Protein AF-A0AAU6T1C7-F1 (afdb_monomer_lite)

Sequence (143 aa):
MIAGISRMMYLTGRIYNKSEHRMTLEGILFRMRTGIPWRDLPEEFRDWNTVFRRFNLWSKKGVMRDLIKSRNAQHVIPRKGNSKQGNDDIDWCLYRYRHLVENAFLKVKKYRAVATRYEKLARNYESMVALAFSLMWLPMWVD

pLDDT: mean 84.85, std 10.25, range [44.22, 94.88]

Radius of gyration: 19.6 Å; chains: 1; bounding box: 48×47×45 Å

Secondary structure (DSSP, 8-state):
-HHHHHHHHHHH-SS---TTHHHHHHHHHHHHHH---GGG--TTT--HHHHHHHHHHHHHTTHHHHHHHHTT-----PPPTT-SS-STTS-HHHHHTHHHHHHHHHHHTTSHHHHTT--SSHHHHHHHHHHHHHHHHS-----

Organism: NCBI:txid2920698

InterPro domains:
  IPR025161 Insertion element IS402-like domain [PF13340] (17-67)
  IPR052909 Transposase_6_like [PTHR46637] (6-70)

Foldseek 3Di:
DVVLLVVLCVPPVLDDDDPLVVLLVVQVVVCVVPVDDLCPGDPSRPHSVVSVVVVVSCVLVCVVVSSCVSVVHHDQDADPPPDPDHCPVHDVVVVVCPVVVVVLVVQLCVPVCLVVVPDPDPVVSVVSSVVSVVVVPDPPPPD

Structure (mmCIF, N/CA/C/O backbone):
data_AF-A0AAU6T1C7-F1
#
_entry.id   AF-A0AAU6T1C7-F1
#
loop_
_atom_site.group_PDB
_atom_site.id
_atom_site.type_symbol
_atom_site.label_atom_id
_atom_site.label_alt_id
_atom_site.label_comp_id
_atom_site.label_asym_id
_atom_site.label_entity_id
_atom_site.label_seq_id
_atom_site.pdbx_PDB_ins_code
_atom_site.Cartn_x
_atom_site.Cartn_y
_atom_site.Cartn_z
_atom_site.occupancy
_atom_site.B_iso_or_equiv
_atom_site.auth_seq_id
_atom_site.auth_comp_id
_atom_site.auth_asym_id
_atom_site.auth_atom_id
_atom_site.pdbx_PDB_model_num
ATOM 1 N N . MET A 1 1 ? -16.115 2.170 -3.139 1.00 57.12 1 MET A N 1
ATOM 2 C CA . MET A 1 1 ? -15.257 2.430 -1.956 1.00 57.12 1 MET A CA 1
ATOM 3 C C . MET A 1 1 ? -15.874 3.466 -1.021 1.00 57.12 1 MET A C 1
ATOM 5 O O . MET A 1 1 ? -16.019 3.178 0.160 1.00 57.12 1 MET A O 1
ATOM 9 N N . ILE A 1 2 ? -16.335 4.597 -1.566 1.00 59.66 2 ILE A N 1
ATOM 10 C CA . ILE A 1 2 ? -16.999 5.702 -0.848 1.00 59.66 2 ILE A CA 1
ATOM 11 C C . ILE A 1 2 ? -18.146 5.226 0.055 1.00 59.66 2 ILE A C 1
ATOM 13 O O . ILE A 1 2 ? -18.129 5.528 1.238 1.00 59.66 2 ILE A O 1
ATOM 17 N N . ALA A 1 3 ? -19.057 4.378 -0.440 1.00 64.56 3 ALA A N 1
ATOM 18 C CA . ALA A 1 3 ? -20.157 3.834 0.368 1.00 64.56 3 ALA A CA 1
ATOM 19 C C . ALA A 1 3 ? -19.694 3.059 1.623 1.00 64.56 3 ALA A C 1
ATOM 21 O O . ALA A 1 3 ? -20.361 3.094 2.652 1.00 64.56 3 ALA A O 1
ATOM 22 N N . GLY A 1 4 ? -18.530 2.396 1.561 1.00 68.12 4 GLY A N 1
ATOM 23 C CA . GLY A 1 4 ? -17.950 1.694 2.713 1.00 68.12 4 GLY A CA 1
ATOM 24 C C . GLY A 1 4 ? -17.415 2.664 3.763 1.00 68.12 4 GLY A C 1
ATOM 25 O O . GLY A 1 4 ? -17.641 2.467 4.950 1.00 68.12 4 GLY A O 1
ATOM 26 N N . ILE A 1 5 ? -16.780 3.755 3.325 1.00 67.25 5 ILE A N 1
ATOM 27 C CA . ILE A 1 5 ? -16.317 4.813 4.228 1.00 67.25 5 ILE A CA 1
ATOM 28 C C . ILE A 1 5 ? -17.493 5.586 4.811 1.00 67.25 5 ILE A C 1
ATOM 30 O O . ILE A 1 5 ? -17.516 5.784 6.018 1.00 67.25 5 ILE A O 1
ATOM 34 N N . SER A 1 6 ? -18.493 5.949 4.007 1.00 69.00 6 SER A N 1
ATOM 35 C CA . SER A 1 6 ? -19.715 6.587 4.500 1.00 69.00 6 SER A CA 1
ATOM 36 C C . SER A 1 6 ? -20.406 5.711 5.544 1.00 69.00 6 SER A C 1
ATOM 38 O O . SER A 1 6 ? -20.674 6.181 6.643 1.00 69.00 6 SER A O 1
ATOM 40 N N . ARG A 1 7 ? -20.600 4.411 5.280 1.00 73.50 7 ARG A N 1
ATOM 41 C CA . ARG A 1 7 ? -21.150 3.469 6.270 1.00 73.50 7 ARG A CA 1
ATOM 42 C C . ARG A 1 7 ? -20.297 3.413 7.544 1.00 73.50 7 ARG A C 1
ATOM 44 O O . ARG A 1 7 ? -20.839 3.492 8.640 1.00 73.50 7 ARG A O 1
ATOM 51 N N . MET A 1 8 ? -18.974 3.335 7.417 1.00 71.62 8 MET A N 1
ATOM 52 C CA . MET A 1 8 ? -18.053 3.372 8.558 1.00 71.62 8 MET A CA 1
ATOM 53 C C . MET A 1 8 ? -18.147 4.677 9.363 1.00 71.62 8 MET A C 1
ATOM 55 O O . MET A 1 8 ? -18.079 4.643 10.592 1.00 71.62 8 MET A O 1
ATOM 59 N N . MET A 1 9 ? -18.324 5.816 8.690 1.00 69.88 9 MET A N 1
ATOM 60 C CA . MET A 1 9 ? -18.519 7.129 9.311 1.00 69.88 9 MET A CA 1
ATOM 61 C C . MET A 1 9 ? -19.805 7.164 10.137 1.00 69.88 9 MET A C 1
ATOM 63 O O . MET A 1 9 ? -19.755 7.578 11.293 1.00 69.88 9 MET A O 1
ATOM 67 N N . TYR A 1 10 ? -20.916 6.672 9.576 1.00 68.00 10 TYR A N 1
ATOM 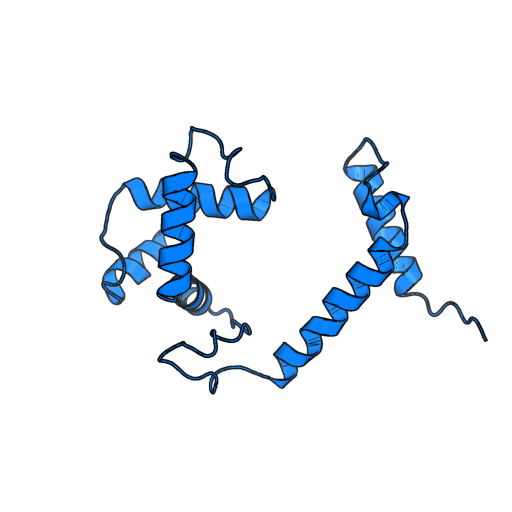68 C CA . TYR A 1 10 ? -22.200 6.607 10.279 1.00 68.00 10 TYR A CA 1
ATOM 69 C C . TYR A 1 10 ? -22.158 5.662 11.485 1.00 68.00 10 TYR A C 1
ATOM 71 O O . TYR A 1 10 ? -22.693 5.996 12.534 1.00 68.00 10 TYR A O 1
ATOM 79 N N . LEU A 1 11 ? -21.497 4.506 11.363 1.00 69.06 11 LEU A N 1
ATOM 80 C CA . LEU A 1 11 ? -21.530 3.469 12.400 1.00 69.06 11 LEU A CA 1
ATOM 81 C C . LEU A 1 11 ? -20.546 3.696 13.551 1.00 69.06 11 LEU A C 1
ATOM 83 O O . LEU A 1 11 ? -20.810 3.260 14.665 1.00 69.06 11 LEU A O 1
ATOM 87 N N . THR A 1 12 ? -19.395 4.331 13.306 1.00 66.94 12 THR A N 1
ATOM 88 C CA . THR A 1 12 ? -18.345 4.429 14.338 1.00 66.94 12 THR A CA 1
ATOM 89 C C . THR A 1 12 ? -18.254 5.782 15.026 1.00 66.94 12 THR A C 1
ATOM 91 O O . THR A 1 12 ? -17.584 5.874 16.053 1.00 66.94 12 THR A O 1
ATOM 94 N N . GLY A 1 13 ? -18.816 6.855 14.452 1.00 66.12 13 GLY A N 1
ATOM 95 C CA . GLY A 1 13 ? -18.664 8.226 14.969 1.00 66.12 13 GLY A CA 1
ATOM 96 C C . GLY A 1 13 ? -17.208 8.728 15.032 1.00 66.12 13 GLY A C 1
ATOM 97 O O . GLY A 1 13 ? -16.933 9.837 15.484 1.00 66.12 13 GLY A O 1
ATOM 98 N N . ARG A 1 14 ? -16.232 7.933 14.565 1.00 65.94 14 ARG A N 1
ATOM 99 C CA . ARG A 1 14 ? -14.790 8.224 14.654 1.00 65.94 14 ARG A CA 1
ATOM 100 C C . ARG A 1 14 ? -14.353 9.338 13.699 1.00 65.94 14 ARG A C 1
ATOM 102 O O . ARG A 1 14 ? -13.248 9.879 13.854 1.00 65.94 14 ARG A O 1
ATOM 109 N N . ILE A 1 15 ? -15.191 9.661 12.716 1.00 65.62 15 ILE A N 1
ATOM 110 C CA . ILE A 1 15 ? -14.937 10.596 11.622 1.00 65.62 15 ILE A CA 1
ATOM 111 C C . ILE A 1 15 ? -16.200 11.440 11.421 1.00 65.62 15 ILE A C 1
ATOM 113 O O . ILE A 1 15 ? -17.281 10.892 11.237 1.00 65.62 15 ILE A O 1
ATOM 117 N N . TYR A 1 16 ? -16.058 12.763 11.449 1.00 66.81 16 TYR A N 1
ATOM 118 C CA . TYR A 1 16 ? -17.148 13.698 11.167 1.00 66.81 16 TYR A CA 1
ATOM 119 C C . TYR A 1 16 ? -17.489 13.687 9.666 1.00 66.81 16 TYR A C 1
ATOM 121 O O . TYR A 1 16 ? -16.586 13.576 8.846 1.00 66.81 16 TYR A O 1
ATOM 129 N N . ASN A 1 17 ? -18.762 13.785 9.282 1.00 62.88 17 ASN A N 1
ATOM 130 C CA . ASN A 1 17 ? -19.166 13.718 7.875 1.00 62.88 17 ASN A CA 1
ATOM 131 C C . ASN A 1 17 ? -18.983 15.085 7.182 1.00 62.88 17 ASN A C 1
ATOM 133 O O . ASN A 1 17 ? -19.809 15.978 7.342 1.00 62.88 17 ASN A O 1
ATOM 137 N N . LYS A 1 18 ? -17.891 15.252 6.421 1.00 67.50 18 LYS A N 1
ATOM 138 C CA . LYS A 1 18 ? -17.679 16.373 5.483 1.00 67.50 18 LYS A CA 1
ATOM 139 C C . LYS A 1 18 ? -17.647 15.866 4.047 1.00 67.50 18 LYS A C 1
ATOM 141 O O . LYS A 1 18 ? -16.989 14.863 3.767 1.00 67.50 18 LYS A O 1
ATOM 146 N N . SER A 1 19 ? -18.242 16.632 3.131 1.00 64.00 19 SER A N 1
ATOM 147 C CA . SER A 1 19 ? -18.159 16.422 1.674 1.00 64.00 19 SER A CA 1
ATOM 148 C C . SER A 1 19 ? -16.710 16.264 1.177 1.00 64.00 19 SER A C 1
ATOM 150 O O . SER A 1 19 ? -16.421 15.468 0.285 1.00 64.00 19 SER A O 1
ATOM 152 N N . GLU A 1 20 ? -15.767 16.936 1.838 1.00 70.81 20 GLU A N 1
ATOM 153 C CA . GLU A 1 20 ? -14.334 16.968 1.522 1.00 70.81 20 GLU A CA 1
ATOM 154 C C . GLU A 1 20 ? -13.568 15.658 1.816 1.00 70.81 20 GLU A C 1
ATOM 156 O O . GLU A 1 20 ? -12.404 15.498 1.426 1.00 70.81 20 GLU A O 1
ATOM 161 N N . HIS A 1 21 ? -14.176 14.700 2.526 1.00 76.56 21 HIS A N 1
ATOM 162 C CA . HIS A 1 21 ? -13.513 13.433 2.852 1.00 76.56 21 HIS A CA 1
ATOM 163 C C . HIS A 1 21 ? -13.314 12.525 1.651 1.00 76.56 21 HIS A C 1
ATOM 165 O O . HIS A 1 21 ? -12.349 11.758 1.644 1.00 76.56 21 HIS A O 1
ATOM 171 N N . ARG A 1 22 ? -14.164 12.655 0.627 1.00 81.00 22 ARG A N 1
ATOM 172 C CA . ARG A 1 22 ? -13.981 11.959 -0.645 1.00 81.00 22 ARG A CA 1
ATOM 173 C C . ARG A 1 22 ? -12.643 12.347 -1.270 1.00 81.00 22 ARG A C 1
ATOM 175 O O . ARG A 1 22 ? -11.808 11.477 -1.454 1.00 81.00 22 ARG A O 1
ATOM 182 N N . MET A 1 23 ? -12.397 13.641 -1.467 1.00 85.19 23 MET A N 1
ATOM 183 C CA . MET A 1 23 ? -11.149 14.148 -2.057 1.00 85.19 23 MET A CA 1
ATOM 184 C C . MET A 1 23 ? -9.911 13.749 -1.254 1.00 85.19 23 MET A C 1
ATOM 186 O O . MET A 1 23 ? -8.888 13.367 -1.811 1.00 85.19 23 MET A O 1
ATOM 190 N N . THR A 1 24 ? -10.024 13.765 0.077 1.00 87.62 24 THR A N 1
ATOM 191 C CA . THR A 1 24 ? -8.930 13.321 0.948 1.00 87.62 24 THR A CA 1
ATOM 192 C C . THR A 1 24 ? -8.631 11.831 0.776 1.00 87.62 24 THR A C 1
ATOM 194 O O . THR A 1 24 ? -7.469 11.443 0.715 1.00 87.62 24 THR A O 1
ATOM 197 N N . LEU A 1 25 ? -9.663 10.985 0.696 1.00 85.44 25 LEU A N 1
ATOM 198 C CA . LEU A 1 25 ? -9.484 9.559 0.443 1.00 85.44 25 LEU A CA 1
ATOM 199 C C . LEU A 1 25 ? -8.892 9.310 -0.944 1.00 85.44 25 LEU A C 1
ATOM 201 O O . LEU A 1 25 ? -7.953 8.530 -1.049 1.00 85.44 25 LEU A O 1
ATOM 205 N N . GLU A 1 26 ? -9.430 9.955 -1.979 1.00 88.38 26 GLU A N 1
ATOM 206 C CA . GLU A 1 26 ? -8.929 9.811 -3.348 1.00 88.38 26 GLU A CA 1
ATOM 207 C C . GLU A 1 26 ? -7.449 10.205 -3.417 1.00 88.38 26 GLU A C 1
ATOM 209 O O . GLU A 1 26 ? -6.653 9.447 -3.959 1.00 88.38 26 GLU A O 1
ATOM 214 N N . GLY A 1 27 ? -7.037 11.285 -2.744 1.00 92.44 27 GLY A N 1
ATOM 215 C CA . GLY A 1 27 ? -5.623 11.658 -2.633 1.00 92.44 27 GLY A CA 1
ATOM 216 C C . GLY A 1 27 ? -4.761 10.601 -1.924 1.00 92.44 27 GLY A C 1
ATOM 217 O O . GLY A 1 27 ? -3.652 10.298 -2.367 1.00 92.44 27 GLY A O 1
ATOM 218 N N . ILE A 1 28 ? -5.269 9.974 -0.854 1.00 91.31 28 ILE A N 1
ATOM 219 C CA . ILE A 1 28 ? -4.582 8.854 -0.180 1.00 91.31 28 ILE A CA 1
ATOM 220 C C . ILE A 1 28 ? -4.437 7.659 -1.130 1.00 91.31 28 ILE A C 1
ATOM 222 O O . ILE A 1 28 ? -3.348 7.095 -1.241 1.00 91.31 28 ILE A O 1
ATOM 226 N N . LEU A 1 29 ? -5.518 7.269 -1.809 1.00 90.00 29 LEU A N 1
ATOM 227 C CA . LEU A 1 29 ? -5.537 6.135 -2.733 1.00 90.00 29 LEU A CA 1
ATOM 228 C C . LEU A 1 29 ? -4.639 6.388 -3.941 1.00 90.00 29 LEU A C 1
ATOM 230 O O . LEU A 1 29 ? -3.894 5.495 -4.341 1.00 90.00 29 LEU A O 1
ATOM 234 N N . PHE A 1 30 ? -4.652 7.608 -4.474 1.00 92.94 30 PHE A N 1
ATOM 235 C CA . PHE A 1 30 ? -3.772 8.033 -5.549 1.00 92.94 30 PHE A CA 1
ATOM 236 C C . PHE A 1 30 ? -2.314 7.869 -5.135 1.00 92.94 30 PHE A C 1
ATOM 238 O O . PHE A 1 30 ? -1.584 7.130 -5.792 1.00 92.94 30 PHE A O 1
ATOM 245 N N . ARG A 1 31 ? -1.916 8.447 -3.992 1.00 94.12 31 ARG A N 1
ATOM 246 C CA . ARG A 1 31 ? -0.560 8.290 -3.451 1.00 94.12 31 ARG A CA 1
ATOM 247 C C . ARG A 1 31 ? -0.195 6.822 -3.242 1.00 94.12 31 ARG A C 1
ATOM 249 O O . ARG A 1 31 ? 0.938 6.432 -3.501 1.00 94.12 31 ARG A O 1
ATOM 256 N N . MET A 1 32 ? -1.116 5.998 -2.736 1.00 90.00 32 MET A N 1
ATOM 257 C CA . MET A 1 32 ? -0.867 4.565 -2.535 1.00 90.00 32 MET A CA 1
ATOM 258 C C . MET A 1 32 ? -0.672 3.816 -3.856 1.00 90.00 32 MET A C 1
ATOM 260 O O . MET A 1 32 ? 0.153 2.910 -3.911 1.00 90.00 32 MET A O 1
ATOM 264 N N . ARG A 1 33 ? -1.406 4.196 -4.906 1.00 89.69 33 ARG A N 1
ATOM 265 C CA . ARG A 1 33 ? -1.329 3.581 -6.234 1.00 89.69 33 ARG A CA 1
ATOM 266 C C . ARG A 1 33 ? -0.067 3.984 -6.992 1.00 89.69 33 ARG A C 1
ATOM 268 O O . ARG A 1 33 ? 0.516 3.152 -7.673 1.00 89.69 33 ARG A O 1
ATOM 275 N N . THR A 1 34 ? 0.330 5.251 -6.904 1.00 90.44 34 THR A N 1
ATOM 276 C CA . THR A 1 34 ? 1.437 5.809 -7.698 1.00 90.44 34 THR A CA 1
ATOM 277 C C . THR A 1 34 ? 2.768 5.819 -6.954 1.00 90.44 34 THR A C 1
ATOM 279 O O . THR A 1 34 ? 3.819 5.862 -7.584 1.00 90.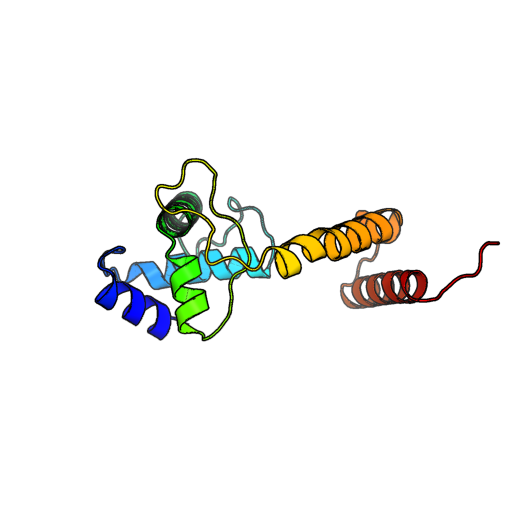44 34 THR A O 1
ATOM 282 N N . GLY A 1 35 ? 2.745 5.777 -5.620 1.00 88.81 35 GLY A N 1
ATOM 283 C CA . GLY A 1 35 ? 3.946 5.817 -4.788 1.00 88.81 35 GLY A CA 1
ATOM 284 C C . GLY A 1 35 ? 4.623 7.187 -4.721 1.00 88.81 35 GLY A C 1
ATOM 285 O O . GLY A 1 35 ? 5.723 7.274 -4.176 1.00 88.81 35 GLY A O 1
ATOM 286 N N . ILE A 1 36 ? 3.989 8.245 -5.238 1.00 89.50 36 ILE A N 1
ATOM 287 C CA . ILE A 1 36 ? 4.570 9.591 -5.223 1.00 89.50 36 ILE A CA 1
ATOM 288 C C . ILE A 1 36 ? 4.827 10.085 -3.786 1.00 89.50 36 ILE A C 1
ATOM 290 O O . ILE A 1 36 ? 4.125 9.682 -2.839 1.00 89.50 36 ILE A O 1
ATOM 294 N N . PRO A 1 37 ? 5.820 10.967 -3.587 1.00 94.44 37 PRO A N 1
ATOM 295 C CA . PRO A 1 37 ? 5.969 11.691 -2.335 1.00 94.44 37 PRO A CA 1
ATOM 296 C C . PRO A 1 37 ? 4.681 12.443 -1.989 1.00 94.44 37 PRO A C 1
ATOM 298 O O . PRO A 1 37 ? 3.995 12.955 -2.867 1.00 94.44 37 PRO A O 1
ATOM 301 N N . TRP A 1 38 ? 4.351 12.546 -0.696 1.00 93.12 38 TRP A N 1
ATOM 302 C CA . TRP A 1 38 ? 3.150 13.276 -0.269 1.00 93.12 38 TRP A CA 1
ATOM 303 C C . TRP A 1 38 ? 3.143 14.717 -0.782 1.00 93.12 38 TRP A C 1
ATOM 305 O O . TRP A 1 38 ? 2.097 15.192 -1.192 1.00 93.12 38 TRP A O 1
ATOM 315 N N . ARG A 1 39 ? 4.305 15.381 -0.788 1.00 93.81 39 ARG A N 1
ATOM 316 C CA . ARG A 1 39 ? 4.465 16.778 -1.221 1.00 93.81 39 ARG A CA 1
ATOM 317 C C . ARG A 1 39 ? 4.126 17.012 -2.693 1.00 93.81 39 ARG A C 1
ATOM 319 O O . ARG A 1 39 ? 3.768 18.130 -3.030 1.00 93.81 39 ARG A O 1
ATOM 326 N N . ASP A 1 40 ? 4.183 15.964 -3.509 1.00 94.88 40 ASP A N 1
ATOM 327 C CA . ASP A 1 40 ? 3.957 16.037 -4.954 1.00 94.88 40 ASP A CA 1
ATOM 328 C C . ASP A 1 40 ? 2.526 15.616 -5.323 1.00 94.88 40 ASP A C 1
ATOM 330 O O . ASP A 1 40 ? 2.228 15.308 -6.478 1.00 94.88 40 ASP A O 1
ATOM 334 N N . LEU A 1 41 ? 1.632 15.522 -4.331 1.00 94.62 41 LEU A N 1
ATOM 335 C CA . LEU A 1 41 ? 0.239 15.167 -4.556 1.00 94.62 41 LEU A CA 1
ATOM 336 C C . LEU A 1 41 ? -0.441 16.240 -5.429 1.00 94.62 41 LEU A C 1
ATOM 338 O O . LEU A 1 41 ? -0.351 17.418 -5.084 1.00 94.62 41 LEU A O 1
ATOM 342 N N . PRO A 1 42 ? -1.154 15.853 -6.506 1.00 93.81 42 PRO A N 1
ATOM 343 C CA . PRO A 1 42 ? -1.873 16.798 -7.353 1.00 93.81 42 PRO A CA 1
ATOM 344 C C . PRO A 1 42 ? -2.833 17.699 -6.567 1.00 93.81 42 PRO A C 1
ATOM 346 O O . PRO A 1 42 ? -3.577 17.228 -5.700 1.00 93.81 42 PRO A O 1
ATOM 349 N N . GLU A 1 43 ? -2.845 18.989 -6.909 1.00 89.25 43 GLU A N 1
ATOM 350 C CA . GLU A 1 43 ? -3.668 20.008 -6.238 1.00 89.25 43 GLU A CA 1
ATOM 351 C C . GLU A 1 43 ? -5.172 19.754 -6.385 1.00 89.25 43 GLU A C 1
ATOM 353 O O . GLU A 1 43 ? -5.950 20.167 -5.525 1.00 89.25 43 GLU A O 1
ATOM 358 N N . GLU A 1 44 ? -5.576 19.006 -7.420 1.00 89.75 44 GLU A N 1
ATOM 359 C CA . GLU A 1 44 ? -6.960 18.576 -7.636 1.00 89.75 44 GLU A CA 1
ATOM 360 C C . GLU A 1 44 ? -7.539 17.826 -6.436 1.00 89.75 44 GLU A C 1
ATOM 362 O O . GLU A 1 44 ? -8.744 17.888 -6.237 1.00 89.75 44 GLU A O 1
ATOM 367 N N . PHE A 1 45 ? -6.718 17.148 -5.620 1.00 87.19 45 PHE A N 1
ATOM 368 C CA . PHE A 1 45 ? -7.188 16.455 -4.424 1.00 87.19 45 PHE A CA 1
ATOM 369 C C . PHE A 1 45 ? -7.457 17.445 -3.283 1.00 87.19 45 PHE A C 1
ATOM 371 O O . PHE A 1 45 ? -8.582 17.897 -3.081 1.00 87.19 45 PHE A O 1
ATOM 378 N N . ARG A 1 46 ? -6.430 17.736 -2.483 1.00 85.12 46 ARG A N 1
ATOM 379 C CA . ARG A 1 46 ? -6.363 18.786 -1.457 1.00 85.12 46 ARG A CA 1
ATOM 380 C C . ARG A 1 46 ? -4.885 19.058 -1.197 1.00 85.12 46 ARG A C 1
ATOM 382 O O . ARG A 1 46 ? -4.037 18.240 -1.548 1.00 85.12 46 ARG A O 1
ATOM 389 N N . ASP A 1 47 ? -4.610 20.127 -0.453 1.00 91.12 47 ASP A N 1
ATOM 390 C CA . ASP A 1 47 ? -3.304 20.350 0.165 1.00 91.12 47 ASP A CA 1
ATOM 391 C C . ASP A 1 47 ? -2.752 19.054 0.792 1.00 91.12 47 ASP A C 1
ATOM 393 O O . ASP A 1 47 ? -3.399 18.405 1.634 1.00 91.12 47 ASP A O 1
ATOM 397 N N . TRP A 1 48 ? -1.544 18.683 0.367 1.00 93.38 48 TRP A N 1
ATOM 398 C CA . TRP A 1 48 ? -0.905 17.423 0.724 1.00 93.38 48 TRP A CA 1
ATOM 399 C C . TRP A 1 48 ? -0.790 17.233 2.236 1.00 93.38 48 TRP A C 1
ATOM 401 O O . TRP A 1 48 ? -0.941 16.115 2.739 1.00 93.38 48 TRP A O 1
ATOM 411 N N . ASN A 1 49 ? -0.541 18.316 2.981 1.00 92.62 49 ASN A N 1
ATOM 412 C CA . ASN A 1 49 ? -0.348 18.261 4.423 1.00 92.62 49 ASN A CA 1
ATOM 413 C C . ASN A 1 49 ? -1.663 17.879 5.100 1.00 92.62 49 ASN A C 1
ATOM 415 O O . ASN A 1 49 ? -1.707 17.038 6.002 1.00 92.62 49 ASN A O 1
ATOM 419 N N . THR A 1 50 ? -2.773 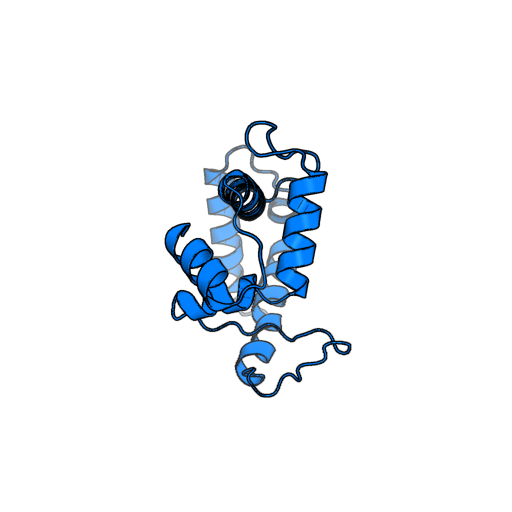18.414 4.602 1.00 90.31 50 THR A N 1
ATOM 420 C CA . THR A 1 50 ? -4.098 18.033 5.076 1.00 90.31 50 THR A CA 1
ATOM 421 C C . THR A 1 50 ? -4.428 16.572 4.775 1.00 90.31 50 THR A C 1
ATOM 423 O O . THR A 1 50 ? -4.937 15.870 5.660 1.00 90.31 50 THR A O 1
ATOM 426 N N . VAL A 1 51 ? -4.112 16.089 3.569 1.00 90.81 51 VAL A N 1
ATOM 427 C CA . VAL A 1 51 ? -4.320 14.681 3.187 1.00 90.81 51 VAL A CA 1
ATOM 428 C C . VAL A 1 51 ? -3.498 13.751 4.080 1.00 90.81 51 VAL A C 1
ATOM 430 O O . VAL A 1 51 ? -4.043 12.828 4.691 1.00 90.81 51 VAL A O 1
ATOM 433 N N . PHE A 1 52 ? -2.210 14.046 4.250 1.00 92.25 52 PHE A N 1
ATOM 434 C CA . PHE A 1 52 ? -1.296 13.286 5.098 1.00 92.25 52 PHE A CA 1
ATOM 435 C C . PHE A 1 52 ? -1.720 13.280 6.573 1.00 92.25 52 PHE A C 1
ATOM 437 O O . PHE A 1 52 ? -1.784 12.222 7.207 1.00 92.25 52 PHE A O 1
ATOM 444 N N . ARG A 1 53 ? -2.068 14.442 7.141 1.00 91.38 53 ARG A N 1
ATOM 445 C CA . ARG A 1 53 ? -2.559 14.538 8.526 1.00 91.38 53 ARG A CA 1
ATOM 446 C C . ARG A 1 53 ? -3.816 13.703 8.725 1.00 91.38 53 ARG A C 1
ATOM 448 O O . ARG A 1 53 ? -3.950 13.033 9.752 1.00 91.38 53 ARG A O 1
ATOM 455 N N . ARG A 1 54 ? -4.730 13.717 7.750 1.00 88.69 54 ARG A N 1
ATOM 456 C CA . ARG A 1 54 ? -5.955 12.914 7.807 1.00 88.69 54 ARG A CA 1
ATOM 457 C C . ARG A 1 54 ? -5.646 11.424 7.729 1.00 88.69 54 ARG A C 1
ATOM 459 O O . ARG A 1 54 ? -6.165 10.678 8.555 1.00 88.69 54 ARG A O 1
ATOM 466 N N . PHE A 1 55 ? -4.768 11.012 6.815 1.00 89.31 55 PHE A N 1
ATOM 467 C CA . PHE A 1 55 ? -4.288 9.634 6.719 1.00 89.31 55 PHE A CA 1
ATOM 468 C C . PHE A 1 55 ? -3.709 9.141 8.051 1.00 89.31 55 PHE A C 1
ATOM 470 O O . PHE A 1 55 ? -4.146 8.114 8.573 1.00 89.31 55 PHE A O 1
ATOM 477 N N . ASN A 1 56 ? -2.793 9.904 8.655 1.00 89.19 56 ASN A N 1
ATOM 478 C CA . ASN A 1 56 ? -2.192 9.551 9.942 1.00 89.19 56 ASN A CA 1
ATOM 479 C C . ASN A 1 56 ? -3.231 9.436 11.058 1.00 89.19 56 ASN A C 1
ATOM 481 O O . ASN A 1 56 ? -3.195 8.490 11.847 1.00 89.19 56 ASN A O 1
ATOM 485 N N . LEU A 1 57 ? -4.177 10.376 11.118 1.00 87.00 57 LEU A N 1
ATOM 486 C CA . LEU A 1 57 ? -5.256 10.347 12.100 1.00 87.00 57 LEU A CA 1
ATOM 487 C C . LEU A 1 57 ? -6.140 9.105 11.929 1.00 87.00 57 LEU A C 1
ATOM 489 O O . LEU A 1 57 ? -6.452 8.433 12.911 1.00 87.00 57 LEU A O 1
ATOM 493 N N . TRP A 1 58 ? -6.543 8.792 10.699 1.00 87.31 58 TRP A N 1
ATOM 494 C CA . TRP A 1 58 ? -7.392 7.641 10.384 1.00 87.31 58 TRP A CA 1
ATOM 495 C C . TRP A 1 58 ? -6.687 6.314 10.646 1.00 87.31 58 TRP A C 1
ATOM 497 O O . TRP A 1 58 ? -7.289 5.408 11.223 1.00 87.31 58 TRP A O 1
ATOM 507 N N . SER A 1 59 ? -5.399 6.224 10.315 1.00 86.06 59 SER A N 1
ATOM 508 C CA . SER A 1 59 ? -4.555 5.080 10.657 1.00 86.06 59 SER A CA 1
ATOM 509 C C . SER A 1 59 ? -4.476 4.884 12.176 1.00 86.06 59 SER A C 1
ATOM 511 O O . SER A 1 59 ? -4.750 3.791 12.673 1.00 86.06 59 SER A O 1
ATOM 513 N N . LYS A 1 60 ? -4.233 5.962 12.940 1.00 83.44 60 LYS A N 1
ATOM 514 C CA . LYS A 1 60 ? -4.197 5.925 14.414 1.00 83.44 60 LYS A CA 1
ATOM 515 C C . LYS A 1 60 ? -5.540 5.521 15.031 1.00 83.44 60 LYS A C 1
ATOM 517 O O . LYS A 1 60 ? -5.556 4.817 16.033 1.00 83.44 60 LYS A O 1
ATOM 522 N N . LYS A 1 61 ? -6.658 5.951 14.440 1.00 84.00 61 LYS A N 1
ATOM 523 C CA . LYS A 1 61 ? -8.018 5.600 14.886 1.00 84.00 61 LYS A CA 1
ATOM 524 C C . LYS A 1 61 ? -8.487 4.209 14.431 1.00 84.00 61 LYS A C 1
ATOM 526 O O . LYS A 1 61 ? -9.603 3.831 14.765 1.00 84.00 61 LYS A O 1
ATOM 531 N N . GLY A 1 62 ? -7.685 3.470 13.659 1.00 84.69 62 GLY A N 1
ATOM 532 C CA . GLY A 1 62 ? -8.054 2.142 13.154 1.00 84.69 62 GLY A CA 1
ATOM 533 C C . GLY A 1 62 ? -9.051 2.148 11.990 1.00 84.69 62 GLY A C 1
ATOM 534 O O . GLY A 1 62 ? -9.451 1.082 11.540 1.00 84.69 62 GLY A O 1
ATOM 535 N N . VAL A 1 63 ? -9.391 3.317 11.437 1.00 85.12 63 VAL A N 1
ATOM 536 C CA . VAL A 1 63 ? -10.388 3.473 10.359 1.00 85.12 63 VAL A CA 1
ATOM 537 C C . VAL A 1 63 ? -10.059 2.604 9.147 1.00 85.12 63 VAL A C 1
ATOM 539 O O . VAL A 1 63 ? -10.942 1.979 8.569 1.00 85.12 63 VAL A O 1
ATOM 542 N N . MET A 1 64 ? -8.780 2.539 8.767 1.00 83.38 64 MET A N 1
ATOM 543 C CA . MET A 1 64 ? -8.344 1.725 7.628 1.00 83.38 64 MET A CA 1
ATOM 544 C C . MET A 1 64 ? -8.581 0.233 7.877 1.00 83.38 64 MET A C 1
ATOM 546 O O . MET A 1 64 ? -8.966 -0.487 6.963 1.00 83.38 64 MET A O 1
ATOM 550 N N . ARG A 1 65 ? -8.394 -0.230 9.119 1.00 86.19 65 ARG A N 1
ATOM 551 C CA . ARG A 1 65 ? -8.628 -1.629 9.505 1.00 86.19 65 ARG A CA 1
ATOM 552 C C . ARG A 1 65 ? -10.107 -1.957 9.422 1.00 86.19 65 ARG A C 1
ATOM 554 O O . ARG A 1 65 ? -10.472 -2.972 8.844 1.00 86.19 65 ARG A O 1
ATOM 561 N N . ASP A 1 66 ? -10.945 -1.065 9.934 1.00 85.06 66 ASP A N 1
ATOM 562 C CA . ASP A 1 66 ? -12.390 -1.240 9.877 1.00 85.06 66 ASP A CA 1
ATOM 563 C C . ASP A 1 66 ? -12.904 -1.229 8.426 1.00 85.06 66 ASP A C 1
ATOM 565 O O . ASP A 1 66 ? -13.768 -2.024 8.063 1.00 85.06 66 ASP A O 1
ATOM 569 N N . LEU A 1 67 ? -12.326 -0.387 7.560 1.00 82.94 67 LEU A N 1
ATOM 570 C CA . LEU A 1 67 ? -12.642 -0.381 6.132 1.00 82.94 67 LEU A CA 1
ATOM 571 C C . LEU A 1 67 ? -12.281 -1.717 5.470 1.00 82.94 67 LEU A C 1
ATOM 573 O O . LEU A 1 67 ? -13.090 -2.250 4.715 1.00 82.94 67 LEU A O 1
ATOM 577 N N . ILE A 1 68 ? -11.106 -2.276 5.768 1.00 85.56 68 ILE A N 1
ATOM 578 C CA . ILE A 1 68 ? -10.680 -3.592 5.264 1.00 85.56 68 ILE A CA 1
ATOM 579 C C . ILE A 1 68 ? -11.641 -4.687 5.756 1.00 85.56 68 ILE A C 1
ATOM 581 O O . ILE A 1 68 ? -12.150 -5.458 4.942 1.00 85.56 68 ILE A O 1
ATOM 585 N N . LYS A 1 69 ? -11.999 -4.677 7.049 1.00 85.88 69 LYS A N 1
ATOM 586 C CA . LYS A 1 69 ? -13.003 -5.591 7.622 1.00 85.88 69 LYS A CA 1
ATOM 587 C C . LYS A 1 69 ? -14.364 -5.457 6.928 1.00 85.88 69 LYS A C 1
ATOM 589 O O . LYS A 1 69 ? -14.982 -6.462 6.601 1.00 85.88 69 LYS A O 1
ATOM 594 N N . SER A 1 70 ? -14.802 -4.233 6.613 1.00 84.62 70 SER A N 1
ATOM 595 C CA . SER A 1 70 ? -16.062 -3.980 5.889 1.00 84.62 70 SER A CA 1
ATOM 596 C C . SER A 1 70 ? -16.080 -4.559 4.468 1.00 84.62 70 SER A C 1
ATOM 598 O O . SER A 1 70 ? -17.143 -4.745 3.881 1.00 84.62 70 SER A O 1
ATOM 600 N N . ARG A 1 71 ? -14.898 -4.825 3.901 1.00 83.62 71 ARG A N 1
ATOM 601 C CA . ARG A 1 71 ? -14.705 -5.468 2.596 1.00 83.62 71 ARG A CA 1
ATOM 602 C C . ARG A 1 71 ? -14.489 -6.972 2.702 1.00 83.62 71 ARG A C 1
ATOM 604 O O . ARG A 1 71 ? -14.078 -7.579 1.721 1.00 83.62 71 ARG A O 1
ATOM 611 N N . ASN A 1 72 ? -14.778 -7.549 3.867 1.00 86.44 72 ASN A N 1
ATOM 612 C CA . ASN A 1 72 ? -14.584 -8.961 4.162 1.00 86.44 72 ASN A CA 1
ATOM 613 C C . ASN A 1 72 ? -13.129 -9.426 3.960 1.00 86.44 72 ASN A C 1
ATOM 615 O O . ASN A 1 72 ? -12.871 -1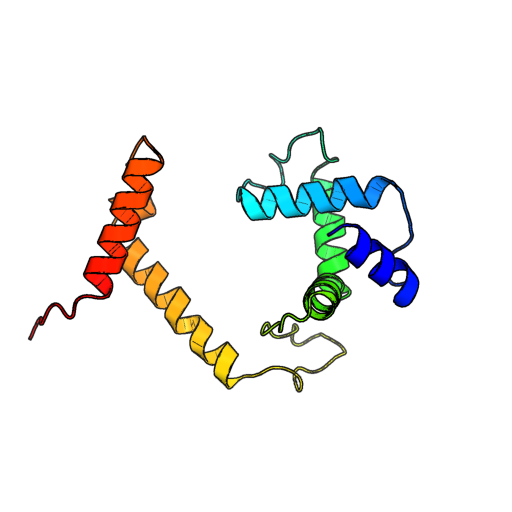0.581 3.636 1.00 86.44 72 ASN A O 1
ATOM 619 N N . ALA A 1 73 ? -12.172 -8.508 4.122 1.00 88.25 73 ALA A N 1
ATOM 620 C CA . ALA A 1 73 ? -10.751 -8.797 4.039 1.00 88.25 73 ALA A CA 1
ATOM 621 C C . ALA A 1 73 ? -10.144 -8.850 5.446 1.00 88.25 73 ALA A C 1
ATOM 623 O O . ALA A 1 73 ? -10.530 -8.094 6.344 1.00 88.25 73 ALA A O 1
ATOM 624 N N . GLN A 1 74 ? -9.172 -9.742 5.631 1.00 85.94 74 GLN A N 1
ATOM 625 C CA . GLN A 1 74 ? -8.427 -9.872 6.878 1.00 85.94 74 GLN A CA 1
ATOM 626 C C . GLN A 1 74 ? -7.180 -8.994 6.842 1.00 85.94 74 GLN A C 1
ATOM 628 O O . GLN A 1 74 ? -6.494 -8.882 5.827 1.00 85.94 74 GLN A O 1
ATOM 633 N N . HIS A 1 75 ? -6.891 -8.351 7.967 1.00 88.88 75 HIS A N 1
ATOM 634 C CA . HIS A 1 75 ? -5.748 -7.460 8.105 1.00 88.88 75 HIS A CA 1
ATOM 635 C C . HIS A 1 75 ? -4.764 -8.049 9.120 1.00 88.88 75 HIS A C 1
ATOM 637 O O . HIS A 1 75 ? -5.067 -8.162 10.302 1.00 88.88 75 HIS A O 1
ATOM 643 N N . VAL A 1 76 ? -3.568 -8.414 8.663 1.00 90.44 76 VAL A N 1
ATOM 644 C CA . VAL A 1 76 ? -2.550 -9.073 9.498 1.00 90.44 76 VAL A CA 1
ATOM 645 C C . VAL A 1 76 ? -1.379 -8.119 9.701 1.00 90.44 76 VAL A C 1
ATOM 647 O O . VAL A 1 76 ? -0.276 -8.309 9.203 1.00 90.44 76 VAL A O 1
ATOM 650 N N . ILE A 1 77 ? -1.658 -6.998 10.362 1.00 88.50 77 ILE A N 1
ATOM 651 C CA . ILE A 1 77 ? -0.657 -5.969 10.664 1.00 88.50 77 ILE A CA 1
ATOM 652 C C . ILE A 1 77 ? -0.743 -5.679 12.161 1.00 88.50 77 ILE A C 1
ATOM 654 O O . ILE A 1 77 ? -1.763 -5.137 12.591 1.00 88.50 77 ILE A O 1
ATOM 658 N N . PRO A 1 78 ? 0.285 -5.973 12.968 1.00 90.19 78 PRO A N 1
ATOM 659 C CA . PRO A 1 78 ? 0.302 -5.653 14.389 1.00 90.19 78 PRO A CA 1
ATOM 660 C C . PRO A 1 78 ? -0.005 -4.190 14.687 1.00 90.19 78 PRO A C 1
ATOM 662 O O . PRO A 1 78 ? 0.367 -3.273 13.946 1.00 90.19 78 PRO A O 1
ATOM 665 N N . ARG A 1 79 ? -0.739 -3.958 15.775 1.00 88.25 79 ARG A N 1
ATOM 666 C CA . ARG A 1 79 ? -0.881 -2.627 16.365 1.00 88.25 79 ARG A CA 1
ATOM 667 C C . ARG A 1 79 ? 0.423 -2.269 17.080 1.00 88.25 79 ARG A C 1
ATOM 669 O O . ARG A 1 79 ? 1.182 -3.147 17.489 1.00 88.25 79 ARG A O 1
ATOM 676 N N . LYS A 1 80 ? 0.697 -0.967 17.211 1.00 84.81 80 LYS A N 1
ATOM 677 C CA . LYS A 1 80 ? 1.866 -0.483 17.964 1.00 84.81 80 LYS A CA 1
ATOM 678 C C . LYS A 1 80 ? 1.764 -0.927 19.423 1.00 84.81 80 LYS A C 1
ATOM 680 O O . LYS A 1 80 ? 0.662 -0.963 19.959 1.00 84.81 80 LYS A O 1
ATOM 685 N N . GLY A 1 81 ? 2.901 -1.171 20.076 1.00 82.62 81 GLY A N 1
ATOM 686 C CA . GLY A 1 81 ? 2.931 -1.608 21.479 1.00 82.62 81 GLY A CA 1
ATOM 687 C C . GLY A 1 81 ? 2.273 -0.635 22.467 1.00 82.62 81 GLY A C 1
ATOM 688 O O . GLY A 1 81 ? 1.805 -1.056 23.511 1.00 82.62 81 GLY A O 1
ATOM 689 N N . ASN A 1 82 ? 2.159 0.652 22.117 1.00 84.75 82 ASN A N 1
ATOM 690 C CA . ASN A 1 82 ? 1.456 1.664 22.917 1.00 84.75 82 ASN A CA 1
ATOM 691 C C . ASN A 1 82 ? -0.048 1.800 22.590 1.00 84.75 82 ASN A C 1
ATOM 693 O O . ASN A 1 82 ? -0.694 2.765 23.002 1.00 84.75 82 ASN A O 1
ATOM 697 N N . SER A 1 83 ? -0.607 0.887 21.794 1.00 83.75 83 SER A N 1
ATOM 698 C CA . SER A 1 83 ? -2.042 0.812 21.523 1.00 83.75 83 SER A CA 1
ATOM 699 C C . SER A 1 83 ? -2.794 0.331 22.763 1.00 83.75 83 SER A C 1
ATOM 701 O O . SER A 1 83 ? -2.383 -0.628 23.402 1.00 83.75 83 SER A O 1
ATOM 703 N N . LYS A 1 84 ? -3.952 0.938 23.054 1.00 84.06 84 LYS A N 1
ATOM 704 C CA . LYS A 1 84 ? -4.860 0.462 24.116 1.00 84.06 84 LYS A CA 1
ATOM 705 C C . LYS A 1 84 ? -5.441 -0.925 23.824 1.00 84.06 84 LYS A C 1
ATOM 707 O O . LYS A 1 84 ? -5.854 -1.622 24.737 1.00 84.06 84 LYS A O 1
ATOM 712 N N . GLN A 1 85 ? -5.522 -1.289 22.546 1.00 82.88 85 GLN A N 1
ATOM 713 C CA . GLN A 1 85 ? -6.038 -2.576 22.096 1.00 82.88 85 GLN A CA 1
ATOM 714 C C . GLN A 1 85 ? -4.866 -3.514 21.784 1.00 82.88 85 GLN A C 1
ATOM 716 O O . GLN A 1 85 ? -4.002 -3.129 20.986 1.00 82.88 85 GLN A O 1
ATOM 721 N N . GLY A 1 86 ? -4.868 -4.707 22.400 1.00 85.75 86 GLY A N 1
ATOM 722 C CA . GLY A 1 86 ? -3.872 -5.784 22.238 1.00 85.75 86 GLY A CA 1
ATOM 723 C C . GLY A 1 86 ? -3.848 -6.384 20.831 1.00 85.75 86 GLY A C 1
ATOM 724 O O . GLY A 1 86 ? -4.502 -5.845 19.950 1.00 85.75 86 GLY A O 1
ATOM 725 N N . ASN A 1 87 ? -3.106 -7.464 20.577 1.00 89.62 87 ASN A N 1
ATOM 726 C CA . ASN A 1 87 ? -2.927 -8.056 19.234 1.00 89.62 87 ASN A CA 1
ATOM 727 C C . ASN A 1 87 ? -3.442 -9.508 19.141 1.00 89.62 87 ASN A C 1
ATOM 729 O O . ASN A 1 87 ? -2.962 -10.280 18.315 1.00 89.62 87 ASN A O 1
ATOM 733 N N . ASP A 1 88 ? -4.408 -9.877 19.981 1.00 87.94 88 ASP A N 1
ATOM 734 C CA . ASP A 1 88 ? -4.888 -11.262 20.109 1.00 87.94 88 ASP A CA 1
ATOM 735 C C . ASP A 1 88 ? -5.708 -11.731 18.891 1.00 87.94 88 ASP A C 1
ATOM 737 O O . ASP A 1 88 ? -5.811 -12.921 18.627 1.00 87.94 88 ASP A O 1
ATOM 741 N N . ASP A 1 89 ? -6.256 -10.794 18.108 1.00 87.38 89 ASP A N 1
ATOM 742 C CA . ASP A 1 89 ? -7.003 -11.044 16.864 1.00 87.38 89 ASP A CA 1
ATOM 743 C C . ASP A 1 89 ? -6.104 -11.274 15.635 1.00 87.38 89 ASP A C 1
ATOM 745 O O . ASP A 1 89 ? -6.614 -11.395 14.521 1.00 87.38 89 ASP A O 1
ATOM 749 N N . ILE A 1 90 ? -4.778 -11.263 15.796 1.00 89.06 90 ILE A N 1
ATOM 750 C CA . ILE A 1 90 ? -3.829 -11.327 14.681 1.00 89.06 90 ILE A CA 1
ATOM 751 C C . ILE A 1 90 ? -3.310 -12.747 14.508 1.00 89.06 90 ILE A C 1
ATOM 753 O O . ILE A 1 90 ? -2.755 -13.341 15.428 1.00 89.06 90 ILE A O 1
ATOM 757 N N . ASP A 1 91 ? -3.406 -13.250 13.280 1.00 92.19 91 ASP A N 1
ATOM 758 C CA . ASP A 1 91 ? -2.740 -14.484 12.881 1.00 92.19 91 ASP A CA 1
ATOM 759 C C . ASP A 1 91 ? -1.219 -14.263 12.806 1.00 92.19 91 ASP A C 1
ATOM 761 O O . ASP A 1 91 ? -0.666 -13.767 11.817 1.00 92.19 91 ASP A O 1
ATOM 765 N N . TRP A 1 92 ? -0.532 -14.612 13.893 1.00 92.69 92 TRP A N 1
ATOM 766 C CA . TRP A 1 92 ? 0.921 -14.518 13.996 1.00 92.69 92 TRP A CA 1
ATOM 767 C C . TRP A 1 92 ? 1.650 -15.484 13.060 1.00 92.69 92 TRP A C 1
ATOM 769 O O . TRP A 1 92 ? 2.748 -15.158 12.603 1.00 92.69 92 TRP A O 1
ATOM 779 N N . CYS A 1 93 ? 1.052 -16.635 12.734 1.00 92.12 93 CYS A N 1
ATOM 780 C CA . CYS A 1 93 ? 1.612 -17.574 11.766 1.00 92.12 93 CYS A CA 1
ATOM 781 C C . CYS A 1 93 ? 1.639 -16.936 10.375 1.00 92.12 93 CYS A C 1
ATOM 783 O O . CYS A 1 93 ? 2.676 -16.957 9.713 1.00 92.12 93 CYS A O 1
ATOM 785 N N . LEU A 1 94 ? 0.553 -16.277 9.969 1.00 91.94 94 LEU A N 1
ATOM 786 C CA . LEU A 1 94 ? 0.506 -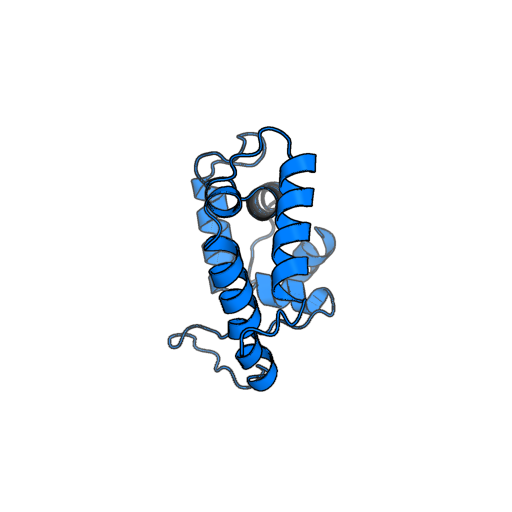15.550 8.705 1.00 91.94 94 LEU A CA 1
ATOM 787 C C . LEU A 1 94 ? 1.419 -14.315 8.715 1.00 91.94 94 LEU A C 1
ATOM 789 O O . LEU A 1 94 ? 2.150 -14.081 7.750 1.00 91.94 94 LEU A O 1
ATOM 793 N N . TYR A 1 95 ? 1.460 -13.561 9.821 1.00 92.94 95 TYR A N 1
ATOM 794 C CA . TYR A 1 95 ? 2.376 -12.422 9.956 1.00 92.94 95 TYR A CA 1
ATOM 795 C C . TYR A 1 95 ? 3.846 -12.843 9.844 1.00 92.94 95 TYR A C 1
ATOM 797 O O . TYR A 1 95 ? 4.655 -12.114 9.261 1.00 92.94 95 TYR A O 1
ATOM 805 N N . ARG A 1 96 ? 4.196 -14.037 10.351 1.00 92.81 96 ARG A N 1
ATOM 806 C CA . ARG A 1 96 ? 5.546 -14.601 10.243 1.00 92.81 96 ARG A CA 1
ATOM 807 C C . ARG A 1 96 ? 5.983 -14.672 8.788 1.00 92.81 96 ARG A C 1
ATOM 809 O O . ARG A 1 96 ? 7.117 -14.306 8.515 1.00 92.81 96 ARG A O 1
ATOM 816 N N . TYR A 1 97 ? 5.117 -15.035 7.843 1.00 93.00 97 TYR A N 1
ATOM 817 C CA . TYR A 1 97 ? 5.486 -15.165 6.427 1.00 93.00 97 TYR A CA 1
ATOM 818 C C . TYR A 1 97 ? 5.790 -13.840 5.705 1.00 93.00 97 TYR A C 1
ATOM 820 O O . TYR A 1 97 ? 6.361 -13.878 4.615 1.00 93.00 97 TYR A O 1
ATOM 828 N N . ARG A 1 98 ? 5.533 -12.665 6.311 1.00 92.62 98 ARG A N 1
ATOM 829 C CA . ARG A 1 98 ? 5.921 -11.350 5.747 1.00 92.62 98 ARG A CA 1
ATOM 830 C C . ARG A 1 98 ? 7.393 -11.307 5.336 1.00 92.62 98 ARG A C 1
ATOM 832 O O . ARG A 1 98 ? 7.719 -10.763 4.282 1.00 92.62 98 ARG A O 1
ATOM 839 N N . HIS A 1 99 ? 8.272 -11.883 6.160 1.00 93.00 99 HIS A N 1
ATOM 840 C CA . HIS A 1 99 ? 9.714 -11.848 5.914 1.00 93.00 99 HIS A CA 1
ATOM 841 C C . HIS A 1 99 ? 10.102 -12.522 4.589 1.00 93.00 99 HIS A C 1
ATOM 843 O O . HIS A 1 99 ? 11.091 -12.124 3.987 1.00 93.00 99 HIS A O 1
ATOM 849 N N . LEU A 1 100 ? 9.325 -13.498 4.098 1.00 92.69 100 LEU A N 1
ATOM 850 C CA . LEU A 1 100 ? 9.597 -14.164 2.821 1.00 92.69 100 LEU A CA 1
ATOM 851 C C . LEU A 1 100 ? 9.448 -13.197 1.646 1.00 92.69 100 LEU A C 1
ATOM 853 O O . LEU A 1 100 ? 10.309 -13.155 0.770 1.00 92.69 100 LEU A O 1
ATOM 857 N N . VAL A 1 101 ? 8.394 -12.377 1.665 1.00 90.94 101 VAL A N 1
ATOM 858 C CA . VAL A 1 101 ? 8.156 -11.341 0.652 1.00 90.94 101 VAL A CA 1
ATOM 859 C C . VAL A 1 101 ? 9.268 -10.293 0.700 1.00 90.94 101 VAL A C 1
ATOM 861 O O . VAL A 1 101 ? 9.829 -9.932 -0.332 1.00 90.94 101 VAL A O 1
ATOM 864 N N . GLU A 1 102 ? 9.643 -9.840 1.897 1.00 91.19 102 GLU A N 1
ATOM 865 C CA . GLU A 1 102 ? 10.727 -8.864 2.071 1.00 91.19 102 GLU A CA 1
ATOM 866 C C . GLU A 1 102 ? 12.070 -9.413 1.596 1.00 91.19 102 GLU A C 1
ATOM 868 O O . GLU A 1 102 ? 12.772 -8.740 0.842 1.00 91.19 102 GLU A O 1
ATOM 873 N N . ASN A 1 103 ? 12.388 -10.658 1.947 1.00 92.25 103 ASN A N 1
ATOM 874 C CA . ASN A 1 103 ? 13.587 -11.351 1.488 1.00 92.25 103 ASN A CA 1
ATOM 875 C C . ASN A 1 103 ? 13.604 -11.520 -0.034 1.00 92.25 103 ASN A C 1
ATOM 877 O O . ASN A 1 103 ? 14.660 -11.362 -0.646 1.00 92.25 103 ASN A O 1
ATOM 881 N N . ALA A 1 104 ? 12.458 -11.801 -0.659 1.00 91.19 104 ALA A N 1
ATOM 882 C CA . ALA A 1 104 ? 12.354 -11.879 -2.111 1.00 91.19 104 ALA A CA 1
ATOM 883 C C . ALA A 1 104 ? 12.690 -10.535 -2.769 1.00 91.19 104 ALA A C 1
ATOM 885 O O . ALA A 1 104 ? 13.561 -10.471 -3.636 1.00 91.19 104 ALA A O 1
ATOM 886 N N . PHE A 1 105 ? 12.099 -9.435 -2.295 1.00 90.62 105 PHE A N 1
ATOM 887 C CA . PHE A 1 105 ? 12.428 -8.105 -2.810 1.00 90.62 105 PHE A CA 1
ATOM 888 C C . PHE A 1 105 ? 13.868 -7.685 -2.508 1.00 90.62 105 PHE A C 1
ATOM 890 O O . PHE A 1 105 ? 14.487 -7.037 -3.348 1.00 90.62 105 PHE A O 1
ATOM 897 N N . LEU A 1 106 ? 14.425 -8.052 -1.351 1.00 90.50 106 LEU A N 1
ATOM 898 C CA . LEU A 1 106 ? 15.835 -7.811 -1.037 1.00 90.50 106 LEU A CA 1
ATOM 899 C C . LEU A 1 106 ? 16.755 -8.534 -2.027 1.00 90.50 106 LEU A C 1
ATOM 901 O O . LEU A 1 106 ? 17.709 -7.930 -2.511 1.00 90.50 106 LEU A O 1
ATOM 905 N N . LYS A 1 107 ? 16.453 -9.793 -2.372 1.00 90.50 107 LYS A N 1
ATOM 906 C CA . LYS A 1 107 ? 17.194 -10.557 -3.387 1.00 90.50 107 LYS A CA 1
ATOM 907 C C . LYS A 1 107 ? 17.081 -9.915 -4.767 1.00 90.50 107 LYS A C 1
ATOM 909 O O . LYS A 1 107 ? 18.104 -9.659 -5.389 1.00 90.50 107 LYS A O 1
ATOM 914 N N . VAL A 1 108 ? 15.868 -9.582 -5.208 1.00 91.31 108 VAL A N 1
ATOM 915 C CA . VAL A 1 108 ? 15.638 -8.936 -6.512 1.00 91.31 108 VAL A CA 1
ATOM 916 C C . VAL A 1 108 ? 16.344 -7.578 -6.598 1.00 91.31 108 VAL A C 1
ATOM 918 O O . VAL A 1 108 ? 16.937 -7.250 -7.622 1.00 91.31 108 VAL A O 1
ATOM 921 N N . LYS A 1 109 ? 16.375 -6.806 -5.506 1.00 88.44 109 LYS A N 1
ATOM 922 C CA . LYS A 1 109 ? 17.093 -5.523 -5.439 1.00 88.44 109 LYS A CA 1
ATOM 923 C C . LYS A 1 109 ? 18.621 -5.651 -5.451 1.00 88.44 109 LYS A C 1
ATOM 925 O O . LYS A 1 109 ? 19.287 -4.631 -5.598 1.00 88.44 109 LYS A O 1
ATOM 930 N N . LYS A 1 110 ? 19.199 -6.856 -5.343 1.00 88.75 110 LYS A N 1
ATOM 931 C CA . LYS A 1 110 ? 20.640 -7.048 -5.593 1.00 88.75 110 LYS A CA 1
ATOM 932 C C . LYS A 1 110 ? 20.995 -6.774 -7.054 1.00 88.75 110 LYS A C 1
ATOM 934 O O . LYS A 1 110 ? 22.093 -6.301 -7.337 1.00 88.75 110 LYS A O 1
ATOM 939 N N . TYR A 1 111 ? 20.069 -7.024 -7.981 1.00 90.00 111 TYR A N 1
ATOM 940 C CA . TYR A 1 111 ? 20.260 -6.677 -9.382 1.00 90.00 111 TYR A CA 1
ATOM 941 C C . TYR A 1 111 ? 20.152 -5.163 -9.552 1.00 90.00 111 TYR A C 1
ATOM 943 O O . TYR A 1 111 ? 19.063 -4.588 -9.496 1.00 90.00 111 TYR A O 1
ATOM 951 N N . ARG A 1 112 ? 21.294 -4.508 -9.790 1.00 89.00 112 ARG A N 1
ATOM 952 C CA . ARG A 1 112 ? 21.376 -3.049 -9.942 1.00 89.00 112 ARG A CA 1
ATOM 953 C C . ARG A 1 112 ? 20.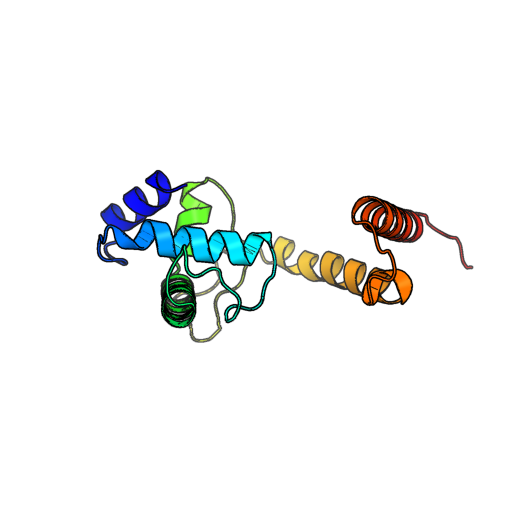401 -2.524 -10.998 1.00 89.00 112 ARG A C 1
ATOM 955 O O . ARG A 1 112 ? 19.684 -1.574 -10.715 1.00 89.00 112 ARG A O 1
ATOM 962 N N . ALA A 1 113 ? 20.296 -3.197 -12.148 1.00 88.88 113 ALA A N 1
ATOM 963 C CA . ALA A 1 113 ? 19.374 -2.828 -13.228 1.00 88.88 113 ALA A CA 1
ATOM 964 C C . ALA A 1 113 ? 17.903 -2.736 -12.776 1.00 88.88 113 ALA A C 1
ATOM 966 O O . ALA A 1 113 ? 17.176 -1.847 -13.226 1.00 88.88 113 ALA A O 1
ATOM 967 N N . VAL A 1 114 ? 17.487 -3.611 -11.852 1.00 89.50 114 VAL A N 1
ATOM 968 C CA . VAL A 1 114 ? 16.143 -3.595 -11.261 1.00 89.50 114 VAL A CA 1
ATOM 969 C C . VAL A 1 114 ? 16.047 -2.519 -10.181 1.00 89.50 114 VAL A C 1
ATOM 971 O O . VAL A 1 114 ? 15.138 -1.696 -10.213 1.00 89.50 114 VAL A O 1
ATOM 974 N N . ALA A 1 115 ? 17.002 -2.471 -9.249 1.00 89.94 115 ALA A N 1
ATOM 975 C CA . ALA A 1 115 ? 16.962 -1.546 -8.117 1.00 89.94 115 ALA A CA 1
ATOM 976 C C . ALA A 1 115 ? 16.947 -0.067 -8.532 1.00 89.94 115 ALA A C 1
ATOM 978 O O . ALA A 1 115 ? 16.211 0.725 -7.946 1.00 89.94 115 ALA A O 1
ATOM 979 N N . THR A 1 116 ? 17.742 0.305 -9.536 1.00 87.62 116 THR A N 1
ATOM 980 C CA . THR A 1 116 ? 17.824 1.685 -10.034 1.00 87.62 116 THR A CA 1
ATOM 981 C C . THR A 1 116 ? 16.919 1.952 -11.231 1.00 87.62 116 THR A C 1
ATOM 983 O O . THR A 1 116 ? 16.920 3.075 -11.725 1.00 87.62 116 THR A O 1
ATOM 986 N N . ARG A 1 117 ? 16.154 0.953 -11.700 1.00 88.06 117 ARG A N 1
ATOM 987 C CA . ARG A 1 117 ? 15.245 1.056 -12.853 1.00 88.06 117 ARG A CA 1
ATOM 988 C C . ARG A 1 117 ? 15.931 1.662 -14.091 1.00 88.06 117 ARG A C 1
ATOM 990 O O . ARG A 1 117 ? 15.574 2.746 -14.541 1.00 88.06 117 ARG A O 1
ATOM 997 N N . TYR A 1 118 ? 16.922 0.965 -14.650 1.00 87.25 118 TYR A N 1
ATOM 998 C CA . TYR A 1 118 ? 17.631 1.442 -15.855 1.00 87.25 118 TYR A CA 1
ATOM 999 C C . TYR A 1 118 ? 16.780 1.437 -17.130 1.00 87.25 118 TYR A C 1
ATOM 1001 O O . TYR A 1 118 ? 17.049 2.202 -18.056 1.00 87.25 118 TYR A O 1
ATOM 1009 N N . GLU A 1 119 ? 15.736 0.614 -17.172 1.00 89.38 119 GLU A N 1
ATOM 1010 C CA . GLU A 1 119 ? 14.836 0.536 -18.317 1.00 89.38 119 GLU A CA 1
ATOM 1011 C C . GLU A 1 119 ? 14.005 1.813 -18.485 1.00 89.38 119 GLU A C 1
ATOM 1013 O O . GLU A 1 119 ? 13.271 2.229 -17.585 1.00 89.38 119 GLU A O 1
ATOM 1018 N N . LYS A 1 120 ? 14.068 2.404 -19.685 1.00 88.88 120 LYS A N 1
ATOM 1019 C CA . LYS A 1 120 ? 13.322 3.626 -20.029 1.00 88.88 120 LYS A CA 1
ATOM 1020 C C . LYS A 1 120 ? 11.813 3.389 -20.114 1.00 88.88 120 LYS A C 1
ATOM 1022 O O . LYS A 1 120 ? 11.026 4.252 -19.736 1.00 88.88 120 LYS A O 1
ATOM 1027 N N . LEU A 1 121 ? 11.403 2.229 -20.632 1.00 92.62 121 LEU A N 1
ATOM 1028 C CA . LEU A 1 121 ? 9.996 1.891 -20.848 1.00 92.62 121 LEU A CA 1
ATOM 1029 C C . LEU A 1 121 ? 9.463 1.011 -19.718 1.00 92.62 121 LEU A C 1
ATOM 1031 O O . LEU A 1 121 ? 10.106 0.041 -19.317 1.00 92.62 121 LEU A O 1
ATOM 1035 N N . ALA A 1 122 ? 8.240 1.298 -19.262 1.00 88.94 122 ALA A N 1
ATOM 1036 C CA . ALA A 1 122 ? 7.577 0.516 -18.216 1.00 88.94 122 ALA A CA 1
ATOM 1037 C C . ALA A 1 122 ? 7.438 -0.972 -18.588 1.00 88.94 122 ALA A C 1
ATOM 1039 O O . ALA A 1 122 ? 7.728 -1.820 -17.752 1.00 88.94 122 ALA A O 1
ATOM 1040 N N . ARG A 1 123 ? 7.110 -1.283 -19.853 1.00 92.94 123 ARG A N 1
ATOM 1041 C CA . ARG A 1 123 ? 6.979 -2.667 -20.352 1.00 92.94 123 ARG A CA 1
ATOM 1042 C C . ARG A 1 123 ? 8.280 -3.476 -20.251 1.00 92.94 123 ARG A C 1
ATOM 1044 O O . ARG A 1 123 ? 8.265 -4.657 -19.913 1.00 92.94 123 ARG A O 1
ATOM 1051 N N . ASN A 1 124 ? 9.419 -2.833 -20.522 1.00 93.31 124 ASN A N 1
ATOM 1052 C CA . ASN A 1 124 ? 10.724 -3.487 -20.457 1.00 93.31 124 ASN A CA 1
ATOM 1053 C C . ASN A 1 124 ? 11.122 -3.715 -18.998 1.00 93.31 124 ASN A C 1
ATOM 1055 O O . ASN A 1 124 ? 11.602 -4.789 -18.651 1.00 93.31 124 ASN A O 1
ATOM 1059 N N . TYR A 1 125 ? 10.874 -2.723 -18.136 1.00 92.06 125 TYR A N 1
ATOM 1060 C CA . TYR A 1 125 ? 11.112 -2.862 -16.703 1.00 92.06 125 TYR A CA 1
ATOM 1061 C C . TYR A 1 125 ? 10.270 -3.989 -16.094 1.00 92.06 125 TYR A C 1
ATOM 1063 O O . TYR A 1 125 ? 10.789 -4.793 -15.329 1.00 92.06 125 TYR A O 1
ATOM 1071 N N . GLU A 1 126 ? 8.994 -4.082 -16.468 1.00 92.56 126 GLU A N 1
ATOM 1072 C CA . GLU A 1 126 ? 8.106 -5.171 -16.057 1.00 92.56 126 GLU A CA 1
ATOM 1073 C C . GLU A 1 126 ? 8.655 -6.536 -16.489 1.00 92.56 126 GLU A C 1
ATOM 1075 O O . GLU A 1 126 ? 8.763 -7.439 -15.660 1.00 92.56 126 GLU A O 1
ATOM 1080 N N . SER A 1 127 ? 9.104 -6.653 -17.743 1.00 94.12 127 SER A N 1
ATOM 1081 C CA . SER A 1 127 ? 9.740 -7.873 -18.261 1.00 94.12 127 SER A CA 1
ATOM 1082 C C . SER A 1 127 ? 11.012 -8.232 -17.480 1.00 94.12 127 SER A C 1
ATOM 1084 O O . SER A 1 127 ? 11.216 -9.389 -17.124 1.00 94.12 127 SER A O 1
ATOM 1086 N N . MET A 1 128 ? 11.847 -7.243 -17.145 1.00 92.44 128 MET A N 1
ATOM 1087 C CA . MET A 1 128 ? 13.069 -7.434 -16.355 1.00 92.44 128 MET A CA 1
ATOM 1088 C C . MET A 1 128 ? 12.766 -7.895 -14.921 1.00 92.44 128 MET A C 1
ATOM 1090 O O . MET A 1 128 ? 13.438 -8.779 -14.393 1.00 92.44 128 MET A O 1
ATOM 1094 N N . VAL A 1 129 ? 11.742 -7.318 -14.284 1.00 92.25 129 VAL A N 1
ATOM 1095 C CA . VAL A 1 129 ? 11.286 -7.735 -12.951 1.00 92.25 129 VAL A CA 1
ATOM 1096 C C . VAL A 1 129 ? 10.746 -9.163 -12.999 1.00 92.25 129 VAL A C 1
ATOM 1098 O O . VAL A 1 129 ? 11.113 -9.968 -12.145 1.00 92.25 129 VAL A O 1
ATOM 1101 N N . ALA A 1 130 ? 9.931 -9.496 -14.005 1.00 93.06 130 ALA A N 1
ATOM 1102 C CA . ALA A 1 130 ? 9.421 -10.849 -14.202 1.00 93.06 130 ALA A CA 1
ATOM 1103 C C . ALA A 1 130 ? 10.571 -11.856 -14.356 1.00 93.06 130 ALA A C 1
ATOM 1105 O O . ALA A 1 130 ? 10.607 -12.840 -13.623 1.00 93.06 130 ALA A O 1
ATOM 1106 N N . LEU A 1 131 ? 11.566 -11.555 -15.200 1.00 92.12 131 LEU A N 1
ATOM 1107 C CA . LEU A 1 131 ? 12.771 -12.376 -15.354 1.00 92.12 131 LEU A CA 1
ATOM 1108 C C . LEU A 1 131 ? 13.545 -12.537 -14.039 1.00 92.12 131 LEU A C 1
ATOM 1110 O O . LEU A 1 131 ? 13.949 -13.648 -13.709 1.00 92.12 131 LEU A O 1
ATOM 1114 N N . ALA A 1 132 ? 13.724 -11.470 -13.256 1.00 91.50 132 ALA A N 1
ATOM 1115 C CA . ALA A 1 132 ? 14.415 -11.547 -11.967 1.00 91.50 132 ALA A CA 1
ATOM 1116 C C . ALA A 1 132 ? 13.695 -12.474 -10.971 1.00 91.50 132 ALA A C 1
ATOM 1118 O O . ALA A 1 132 ? 14.346 -13.237 -10.253 1.00 91.50 132 ALA A O 1
ATOM 1119 N N . PHE A 1 133 ? 12.359 -12.446 -10.941 1.00 91.62 133 PHE A N 1
ATOM 1120 C CA . PHE A 1 133 ? 11.571 -13.379 -10.133 1.00 91.62 133 PHE A CA 1
ATOM 1121 C C . PHE A 1 133 ? 11.594 -14.804 -10.695 1.00 91.62 133 PHE A C 1
ATOM 1123 O O . PHE A 1 133 ? 11.697 -15.743 -9.909 1.00 91.62 133 PHE A O 1
ATOM 1130 N N . SER A 1 134 ? 11.570 -14.986 -12.019 1.00 91.94 134 SER A N 1
ATOM 1131 C CA . SER A 1 134 ? 11.739 -16.300 -12.652 1.00 91.94 134 SER A CA 1
ATOM 1132 C C . SER A 1 134 ? 13.093 -16.919 -12.303 1.00 91.94 134 SER A C 1
ATOM 1134 O O . SER A 1 134 ? 13.143 -18.079 -11.911 1.00 91.94 134 SER A O 1
ATOM 1136 N N . LEU A 1 135 ? 14.179 -16.143 -12.353 1.00 88.56 135 LEU A N 1
ATOM 1137 C CA . LEU A 1 135 ? 15.517 -16.591 -11.950 1.00 88.56 135 LEU A CA 1
ATOM 1138 C C . LEU A 1 135 ? 15.602 -16.919 -10.456 1.00 88.56 135 LEU A C 1
ATOM 1140 O O . LEU A 1 135 ? 16.283 -17.865 -10.082 1.00 88.56 135 LEU A O 1
ATOM 1144 N N . MET A 1 136 ? 14.910 -16.162 -9.599 1.00 87.69 136 MET A N 1
ATOM 1145 C CA . MET A 1 136 ? 14.826 -16.469 -8.168 1.00 87.69 136 MET A CA 1
ATOM 1146 C C . MET A 1 136 ? 14.024 -17.752 -7.888 1.00 87.69 136 MET A C 1
ATOM 1148 O O . MET A 1 136 ? 14.307 -18.436 -6.906 1.00 87.69 136 MET A O 1
ATOM 1152 N N . TRP A 1 137 ? 12.997 -18.032 -8.697 1.00 85.94 137 TRP A N 1
ATOM 1153 C CA . TRP A 1 137 ? 12.128 -19.202 -8.557 1.00 85.94 137 TRP A CA 1
ATOM 1154 C C . TRP A 1 137 ? 12.780 -20.485 -9.073 1.00 85.94 137 TRP A C 1
ATOM 1156 O O . TRP A 1 137 ? 12.551 -21.559 -8.520 1.00 85.94 137 TRP A O 1
ATOM 1166 N N . LEU A 1 138 ? 13.588 -20.383 -10.128 1.00 85.88 138 LEU A N 1
ATOM 1167 C CA . LEU A 1 138 ? 14.344 -21.515 -10.633 1.00 85.88 138 LEU A CA 1
ATOM 1168 C C . LEU A 1 138 ? 15.344 -21.966 -9.557 1.00 85.88 138 LEU A C 1
ATOM 1170 O O . LEU A 1 138 ? 16.136 -21.147 -9.083 1.00 85.88 138 LEU A O 1
ATOM 1174 N N . PRO A 1 139 ? 15.350 -23.255 -9.173 1.00 66.62 139 PRO A N 1
ATOM 1175 C CA . PRO A 1 139 ? 16.427 -23.815 -8.383 1.00 66.62 139 PRO A CA 1
ATOM 1176 C C . PRO A 1 139 ? 17.643 -23.887 -9.305 1.00 66.62 139 PRO A C 1
ATOM 1178 O O . PRO A 1 139 ? 17.913 -24.915 -9.921 1.00 66.62 139 PRO A O 1
ATOM 1181 N N . MET A 1 140 ? 18.354 -22.770 -9.465 1.00 59.22 140 MET A N 1
ATOM 1182 C CA . MET A 1 140 ? 19.719 -22.829 -9.959 1.00 59.22 140 MET A CA 1
ATOM 1183 C C . MET A 1 140 ? 20.491 -23.586 -8.887 1.00 59.22 140 MET A C 1
ATOM 1185 O O . MET A 1 140 ? 20.853 -23.011 -7.863 1.00 59.22 140 MET A O 1
ATOM 1189 N N . TRP A 1 141 ? 20.625 -24.895 -9.095 1.00 53.06 141 TRP A N 1
ATOM 1190 C CA . TRP A 1 141 ? 21.605 -25.732 -8.427 1.00 53.06 141 TRP A CA 1
ATOM 1191 C C . TRP A 1 141 ? 22.955 -25.035 -8.585 1.00 53.06 141 TRP A C 1
ATOM 1193 O O . TRP A 1 141 ? 23.558 -25.036 -9.654 1.00 53.06 141 TRP A O 1
ATOM 1203 N N . VAL A 1 142 ? 23.343 -24.331 -7.533 1.00 54.09 142 VAL A N 1
ATOM 1204 C CA . VAL A 1 142 ? 24.726 -24.014 -7.232 1.00 54.09 142 VAL A CA 1
ATOM 1205 C C . VAL A 1 142 ? 24.999 -24.908 -6.035 1.00 54.09 142 VAL A C 1
ATOM 1207 O O . VAL A 1 142 ? 24.273 -24.799 -5.044 1.00 54.09 142 VAL A O 1
ATOM 1210 N N . ASP A 1 143 ? 25.914 -25.850 -6.246 1.00 44.22 143 ASP A N 1
ATOM 1211 C CA . ASP A 1 143 ? 26.228 -27.011 -5.404 1.00 44.22 143 ASP A CA 1
ATOM 1212 C C . ASP A 1 143 ? 26.274 -26.738 -3.889 1.00 44.22 143 ASP A C 1
ATOM 1214 O O . ASP A 1 143 ? 26.796 -25.673 -3.474 1.00 44.22 143 ASP A O 1
#